Protein AF-A0A401Z1E6-F1 (afdb_monomer_lite)

Foldseek 3Di:
DDDDPPPPPPQADWDWDDDPVIDIHRVVVVVVVVVVVVVVVVVVVVCVVVPVPPPDD

Structure (mmCIF, N/CA/C/O backbone):
data_AF-A0A401Z1E6-F1
#
_entry.id   AF-A0A401Z1E6-F1
#
loop_
_atom_site.group_PDB
_atom_site.id
_atom_site.type_symbol
_atom_sit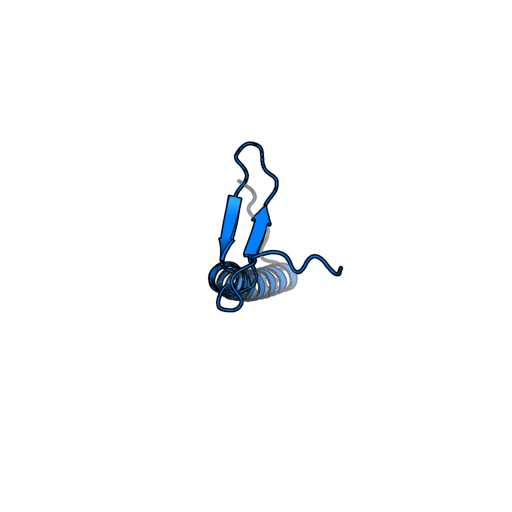e.label_atom_id
_atom_site.label_alt_id
_atom_site.label_comp_id
_atom_site.label_asym_id
_atom_site.label_entity_id
_atom_site.label_seq_id
_atom_site.pdbx_PDB_ins_code
_atom_site.Cartn_x
_atom_site.Cartn_y
_atom_site.Cartn_z
_atom_site.occupancy
_atom_site.B_iso_or_equiv
_atom_site.auth_seq_id
_atom_site.auth_comp_id
_atom_site.auth_asym_id
_atom_site.auth_atom_id
_atom_site.pdbx_PDB_model_num
ATOM 1 N N . MET A 1 1 ? 9.298 16.106 -35.506 1.00 57.44 1 MET A N 1
ATOM 2 C CA . MET A 1 1 ? 9.862 14.963 -34.759 1.00 57.44 1 MET A CA 1
ATOM 3 C C . MET A 1 1 ? 9.153 14.912 -33.423 1.00 57.44 1 MET A C 1
ATOM 5 O O . MET A 1 1 ? 9.161 15.924 -32.737 1.00 57.44 1 MET A O 1
ATOM 9 N N . ALA A 1 2 ? 8.479 13.807 -33.111 1.00 70.38 2 ALA A N 1
ATOM 10 C CA . ALA A 1 2 ? 7.935 13.583 -31.775 1.00 70.38 2 ALA A CA 1
ATOM 11 C C . ALA A 1 2 ? 9.039 12.931 -30.933 1.00 70.38 2 ALA A C 1
ATOM 13 O O . ALA A 1 2 ? 9.623 11.939 -31.365 1.00 70.38 2 ALA A O 1
ATOM 14 N N . PHE A 1 3 ? 9.369 13.539 -29.797 1.00 60.94 3 PHE A N 1
ATOM 15 C CA . PHE A 1 3 ? 10.310 12.989 -28.829 1.00 60.94 3 PHE A CA 1
ATOM 16 C C . PHE A 1 3 ? 9.546 11.960 -27.996 1.00 60.94 3 PHE A C 1
ATOM 18 O O . PHE A 1 3 ? 8.695 12.334 -27.191 1.00 60.94 3 PHE A O 1
ATOM 25 N N . VAL A 1 4 ? 9.777 10.678 -28.265 1.00 67.94 4 VAL A N 1
ATOM 26 C CA . VAL A 1 4 ? 9.310 9.600 -27.393 1.00 67.94 4 VAL A CA 1
ATOM 27 C C . VAL A 1 4 ? 10.386 9.462 -26.318 1.00 67.94 4 VAL A C 1
ATOM 29 O O . VAL A 1 4 ? 11.529 9.204 -26.690 1.00 67.94 4 VAL A O 1
ATOM 32 N N 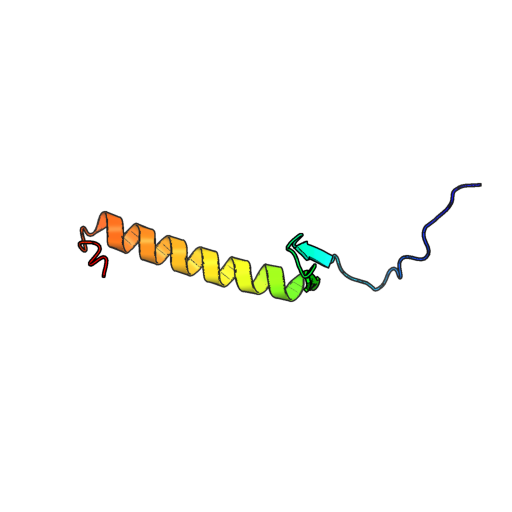. PRO A 1 5 ? 10.087 9.722 -25.035 1.00 69.94 5 PRO A N 1
ATOM 33 C CA . PRO A 1 5 ? 11.076 9.531 -23.983 1.00 69.94 5 PRO A CA 1
ATOM 34 C C . PRO A 1 5 ? 11.519 8.063 -23.964 1.00 69.94 5 PRO A C 1
ATOM 36 O O . PRO A 1 5 ? 10.683 7.179 -24.144 1.00 69.94 5 PRO A O 1
ATOM 39 N N . ASP A 1 6 ? 12.814 7.813 -23.738 1.00 64.19 6 ASP A N 1
ATOM 40 C CA . ASP A 1 6 ? 13.425 6.479 -23.572 1.00 64.19 6 ASP A CA 1
ATOM 41 C C . ASP A 1 6 ? 12.957 5.767 -22.283 1.00 64.19 6 ASP A C 1
ATOM 43 O O . ASP A 1 6 ? 13.717 5.050 -21.632 1.00 64.19 6 ASP A O 1
ATOM 47 N N . GLU A 1 7 ? 11.724 6.022 -21.847 1.00 69.56 7 GLU A N 1
ATOM 48 C CA . GLU A 1 7 ? 11.126 5.308 -20.734 1.00 69.56 7 GLU A CA 1
ATOM 49 C C . GLU A 1 7 ? 10.903 3.866 -21.192 1.00 69.56 7 GLU A C 1
ATOM 51 O O . GLU A 1 7 ? 10.190 3.604 -22.162 1.00 69.56 7 GLU A O 1
ATOM 56 N N . ASP A 1 8 ? 11.619 2.947 -20.550 1.00 73.19 8 ASP A N 1
ATOM 57 C CA . ASP A 1 8 ? 11.595 1.529 -20.878 1.00 73.19 8 ASP A CA 1
ATOM 58 C C . ASP A 1 8 ? 10.147 1.011 -20.761 1.00 73.19 8 ASP A C 1
ATOM 60 O O . ASP A 1 8 ? 9.540 1.139 -19.695 1.00 73.19 8 ASP A O 1
ATOM 64 N N . PRO A 1 9 ? 9.562 0.474 -21.849 1.00 69.19 9 PRO A N 1
ATOM 65 C CA . PRO A 1 9 ? 8.156 0.081 -21.890 1.00 69.19 9 PRO A CA 1
ATOM 66 C C . PRO A 1 9 ? 7.828 -1.099 -20.966 1.00 69.19 9 PRO A C 1
ATOM 68 O O . PRO A 1 9 ? 6.648 -1.338 -20.703 1.00 69.19 9 PRO A O 1
ATOM 71 N N . ASP A 1 10 ? 8.840 -1.824 -20.479 1.00 73.06 10 ASP A N 1
ATOM 72 C CA . ASP A 1 10 ? 8.674 -2.892 -19.493 1.00 73.06 10 ASP A CA 1
ATOM 73 C C . ASP A 1 10 ? 8.642 -2.352 -18.046 1.00 73.06 10 ASP A C 1
ATOM 75 O O . ASP A 1 10 ? 8.300 -3.089 -17.114 1.00 73.06 10 ASP A O 1
ATOM 79 N N . LEU A 1 11 ? 8.963 -1.068 -17.825 1.00 70.25 11 LEU A N 1
ATOM 80 C CA . LEU A 1 11 ? 8.856 -0.444 -16.506 1.00 70.25 11 LEU A CA 1
ATOM 81 C C . LEU A 1 11 ? 7.390 -0.195 -16.149 1.00 70.25 11 LEU A C 1
ATOM 83 O O . LEU A 1 11 ? 6.675 0.577 -16.787 1.00 70.25 11 LEU A O 1
ATOM 87 N N . GLY A 1 12 ? 6.953 -0.816 -15.055 1.00 71.19 12 GLY A N 1
ATOM 88 C CA . GLY A 1 12 ? 5.669 -0.507 -14.441 1.00 71.19 12 GLY A CA 1
ATOM 89 C C . GLY A 1 12 ? 5.612 0.927 -13.888 1.00 71.19 12 GLY A C 1
ATOM 90 O O . GLY A 1 12 ? 6.649 1.574 -13.696 1.00 71.19 12 GLY A O 1
ATOM 91 N N . PRO A 1 13 ? 4.406 1.434 -13.571 1.00 79.38 13 PRO A N 1
ATOM 92 C CA . PRO A 1 13 ? 4.242 2.743 -12.950 1.00 79.38 13 PRO A CA 1
ATOM 93 C C . PRO A 1 13 ? 5.083 2.868 -11.670 1.00 79.38 13 PRO A C 1
ATOM 95 O O . PRO A 1 13 ? 5.219 1.916 -10.900 1.00 79.38 13 PRO A O 1
ATOM 98 N N . ARG A 1 14 ? 5.626 4.060 -11.411 1.00 82.75 14 ARG A N 1
ATOM 99 C CA . ARG A 1 14 ? 6.365 4.363 -10.176 1.00 82.75 14 ARG A CA 1
ATOM 100 C C . ARG A 1 14 ? 5.682 5.482 -9.415 1.00 82.75 14 ARG A C 1
ATOM 102 O O . ARG A 1 14 ? 5.201 6.446 -10.008 1.00 82.75 14 ARG A O 1
ATOM 109 N N . VAL A 1 15 ? 5.644 5.352 -8.094 1.00 83.25 15 VAL A N 1
ATOM 110 C CA . VAL A 1 15 ? 5.049 6.352 -7.210 1.00 83.25 15 VAL A CA 1
ATOM 111 C C . VAL A 1 15 ? 6.156 7.158 -6.557 1.00 83.25 15 VAL A C 1
ATOM 113 O O . VAL A 1 15 ? 7.015 6.607 -5.872 1.00 83.25 15 VAL A O 1
ATOM 116 N N . HIS A 1 16 ? 6.122 8.468 -6.776 1.00 85.88 16 HIS A N 1
ATOM 117 C CA . HIS A 1 16 ? 7.075 9.404 -6.198 1.00 85.88 16 HIS A CA 1
ATOM 118 C C . HIS A 1 16 ? 6.482 10.025 -4.935 1.00 85.88 16 HIS A C 1
ATOM 120 O O . HIS A 1 16 ? 5.415 10.639 -4.969 1.00 85.88 16 HIS A O 1
ATOM 126 N N . ILE A 1 17 ? 7.185 9.865 -3.817 1.00 83.75 17 ILE A N 1
ATOM 127 C CA . ILE A 1 17 ? 6.880 10.531 -2.555 1.00 83.75 17 ILE A CA 1
ATOM 128 C C . ILE A 1 17 ? 7.899 11.651 -2.390 1.00 83.75 17 ILE A C 1
ATOM 130 O O . ILE A 1 17 ? 9.068 11.418 -2.076 1.00 83.75 17 ILE A O 1
ATOM 134 N N . HIS A 1 18 ? 7.439 12.880 -2.602 1.00 82.38 18 HIS A N 1
ATOM 135 C CA . HIS A 1 18 ? 8.249 14.071 -2.390 1.00 82.38 18 HIS A CA 1
ATOM 136 C C . HIS A 1 18 ? 8.364 14.354 -0.886 1.00 82.38 18 HIS A C 1
ATOM 138 O O . HIS A 1 18 ? 7.547 15.062 -0.299 1.00 82.38 18 HIS A O 1
ATOM 144 N N . SER A 1 19 ? 9.376 13.754 -0.263 1.00 78.38 19 SER A N 1
ATOM 145 C CA . SER A 1 19 ? 9.877 14.091 1.071 1.00 78.38 19 SER A CA 1
ATOM 146 C C . SER A 1 19 ? 11.231 14.807 0.943 1.00 78.38 19 SER A C 1
ATOM 148 O O . SER A 1 19 ? 11.700 15.066 -0.166 1.00 78.38 19 SER A O 1
ATOM 150 N N . HIS A 1 20 ? 11.878 15.126 2.067 1.00 79.75 20 HIS A N 1
ATOM 151 C CA . HIS A 1 20 ? 13.247 15.654 2.048 1.00 79.75 20 HIS A CA 1
ATOM 152 C C . HIS A 1 20 ? 14.245 14.696 1.367 1.00 79.75 20 HIS A C 1
ATOM 154 O O . HIS A 1 20 ? 15.208 15.159 0.763 1.00 79.75 20 HIS A O 1
ATOM 160 N N . ASP A 1 21 ? 13.965 13.391 1.406 1.00 79.12 21 ASP A N 1
ATOM 161 C CA . ASP A 1 21 ? 14.836 12.312 0.929 1.00 79.12 21 ASP A CA 1
ATOM 162 C C . ASP A 1 21 ? 14.279 11.577 -0.309 1.00 79.12 21 ASP A C 1
ATOM 164 O O . ASP A 1 21 ? 14.646 10.429 -0.523 1.00 79.12 21 ASP A O 1
ATOM 168 N N . GLU A 1 22 ? 13.388 12.216 -1.088 1.00 79.50 22 GLU A N 1
ATOM 169 C CA . GLU A 1 22 ? 12.734 11.715 -2.321 1.00 79.50 22 GLU A CA 1
ATOM 170 C C . GLU A 1 22 ? 12.680 10.178 -2.477 1.00 79.50 22 GLU A C 1
ATOM 172 O O . GLU A 1 22 ? 13.645 9.527 -2.881 1.00 79.50 22 GLU A O 1
ATOM 177 N N . HIS A 1 23 ? 11.506 9.579 -2.259 1.00 84.06 23 HIS A N 1
ATOM 178 C CA . HIS A 1 23 ? 11.344 8.129 -2.400 1.00 84.06 23 HIS A CA 1
ATOM 179 C C . HIS A 1 23 ? 10.600 7.757 -3.679 1.00 84.06 23 HIS A C 1
ATOM 181 O O . HIS A 1 23 ? 9.513 8.270 -3.948 1.00 84.06 23 HIS A O 1
ATOM 187 N N . VAL A 1 24 ? 11.157 6.806 -4.431 1.00 87.62 24 VAL A N 1
ATOM 188 C CA . VAL A 1 24 ? 10.499 6.187 -5.587 1.00 87.62 24 VAL A CA 1
ATOM 189 C C . VAL A 1 24 ? 10.103 4.765 -5.217 1.00 87.62 24 VAL A C 1
ATOM 191 O O . VAL A 1 24 ? 10.961 3.924 -4.952 1.00 87.62 24 VAL A O 1
ATOM 194 N N . ILE A 1 25 ? 8.800 4.504 -5.185 1.00 86.06 25 ILE A N 1
ATOM 195 C CA . ILE A 1 25 ? 8.223 3.228 -4.761 1.00 86.06 25 ILE A CA 1
ATOM 196 C C . ILE A 1 25 ? 7.640 2.505 -5.984 1.00 86.06 25 ILE A C 1
ATOM 198 O O . ILE A 1 25 ? 6.867 3.118 -6.731 1.00 86.06 25 ILE A O 1
ATOM 202 N N . PRO A 1 26 ? 7.972 1.219 -6.206 1.00 90.06 26 PRO A N 1
ATOM 203 C CA . PRO A 1 26 ? 7.313 0.412 -7.228 1.00 90.06 26 PRO A CA 1
ATOM 204 C C . PRO A 1 26 ? 5.807 0.309 -6.978 1.00 90.06 26 PRO A C 1
ATOM 206 O O . PRO A 1 26 ? 5.359 0.213 -5.829 1.00 90.06 26 PRO A O 1
ATOM 209 N N . TYR A 1 27 ? 5.013 0.316 -8.046 1.00 85.94 27 TYR A N 1
ATOM 210 C CA . TYR A 1 27 ? 3.559 0.317 -7.920 1.00 85.94 27 TYR A CA 1
ATOM 211 C C . TYR A 1 27 ? 3.016 -0.913 -7.187 1.00 85.94 27 TYR A C 1
ATOM 213 O O . TYR A 1 27 ? 2.095 -0.757 -6.387 1.00 85.94 27 TYR A O 1
ATOM 221 N N . GLU A 1 28 ? 3.595 -2.105 -7.371 1.00 89.19 28 GLU A N 1
ATOM 222 C CA . GLU A 1 28 ? 3.135 -3.301 -6.654 1.00 89.19 28 GLU A CA 1
ATOM 223 C C . GLU A 1 28 ? 3.242 -3.160 -5.129 1.00 89.19 28 GLU A C 1
ATOM 225 O O . GLU A 1 28 ? 2.364 -3.622 -4.399 1.00 89.19 28 GLU A O 1
ATOM 230 N N . ILE A 1 29 ? 4.267 -2.452 -4.646 1.00 91.12 29 ILE A N 1
ATOM 231 C CA . ILE A 1 29 ? 4.455 -2.192 -3.217 1.00 91.12 29 ILE A CA 1
ATOM 232 C C . ILE A 1 29 ? 3.413 -1.195 -2.718 1.00 91.12 29 ILE A C 1
ATOM 234 O O . ILE A 1 29 ? 2.817 -1.408 -1.662 1.00 91.12 29 ILE A O 1
ATOM 238 N N . MET A 1 30 ? 3.156 -0.133 -3.487 1.00 90.38 30 MET A N 1
ATOM 239 C CA . MET A 1 30 ? 2.102 0.827 -3.155 1.00 90.38 30 MET A CA 1
ATOM 240 C C . MET A 1 30 ? 0.724 0.155 -3.129 1.00 90.38 30 MET A C 1
ATOM 242 O O . MET A 1 30 ? -0.054 0.387 -2.208 1.00 90.38 30 MET A O 1
ATOM 246 N N . HIS A 1 31 ? 0.428 -0.700 -4.110 1.00 91.56 31 HIS A N 1
ATOM 247 C CA . HIS A 1 31 ? -0.835 -1.429 -4.187 1.00 91.56 31 HIS A CA 1
ATOM 248 C C . HIS A 1 31 ? -1.037 -2.320 -2.959 1.00 91.56 31 HIS A C 1
ATOM 250 O O . HIS A 1 31 ? -2.035 -2.174 -2.255 1.00 91.56 31 HIS A O 1
ATOM 256 N N . TRP A 1 32 ? -0.053 -3.172 -2.654 1.00 95.81 32 TRP A N 1
ATOM 257 C CA . TRP A 1 32 ? -0.083 -4.029 -1.468 1.00 95.81 32 TRP A CA 1
ATOM 258 C C . TRP A 1 32 ? -0.259 -3.221 -0.175 1.00 95.81 32 TRP A C 1
ATOM 260 O O . TRP A 1 32 ? -1.051 -3.589 0.694 1.00 95.81 32 TRP A O 1
ATOM 270 N N . PHE A 1 33 ? 0.444 -2.092 -0.048 1.00 94.25 33 PHE A N 1
ATOM 271 C CA . PHE A 1 33 ? 0.332 -1.223 1.120 1.00 94.25 33 PHE A CA 1
ATOM 272 C C . PHE A 1 33 ? -1.083 -0.650 1.277 1.00 94.25 33 PHE A C 1
ATOM 274 O O . PHE A 1 33 ? -1.638 -0.665 2.376 1.00 94.25 33 PHE A O 1
ATOM 281 N N . MET A 1 34 ? -1.699 -0.197 0.183 1.00 95.31 34 MET A N 1
ATOM 282 C CA . MET A 1 34 ? -3.062 0.341 0.202 1.00 95.31 34 MET A CA 1
ATOM 283 C C . MET A 1 34 ? -4.105 -0.705 0.614 1.00 95.31 34 MET A C 1
ATOM 285 O O . MET A 1 34 ? -5.065 -0.357 1.302 1.00 95.31 34 MET A O 1
ATOM 289 N N . GLU A 1 35 ? -3.905 -1.980 0.272 1.00 96.88 35 GLU A N 1
ATOM 290 C CA . GLU A 1 35 ? -4.765 -3.074 0.746 1.00 96.88 35 GLU A CA 1
ATOM 291 C C . GLU A 1 35 ? -4.694 -3.231 2.273 1.00 96.88 35 GLU A C 1
ATOM 293 O O . GLU A 1 35 ? -5.725 -3.374 2.933 1.00 96.88 35 GLU A O 1
ATOM 298 N N . GLN A 1 36 ? -3.495 -3.127 2.857 1.00 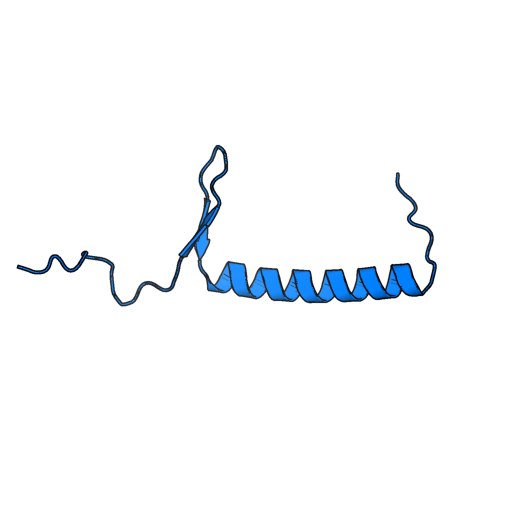96.88 36 GLN A N 1
ATOM 299 C CA . GLN A 1 36 ? -3.323 -3.154 4.316 1.00 96.88 36 GLN A CA 1
ATOM 300 C C . GLN A 1 36 ? -3.946 -1.923 4.990 1.00 96.88 36 GLN A C 1
ATOM 302 O O . GLN A 1 36 ? -4.567 -2.036 6.046 1.00 96.88 36 GLN A O 1
ATOM 307 N N . VAL A 1 37 ? -3.804 -0.736 4.388 1.00 96.69 37 VAL A N 1
ATOM 308 C CA . VAL A 1 37 ? -4.427 0.497 4.899 1.00 96.69 37 VAL A CA 1
ATOM 309 C C . VAL A 1 37 ? -5.949 0.379 4.894 1.00 96.69 37 VAL A C 1
ATOM 311 O O . VAL A 1 37 ? -6.582 0.760 5.876 1.00 96.69 37 VAL A O 1
ATOM 314 N N . ALA A 1 38 ? -6.542 -0.174 3.834 1.00 96.50 38 ALA A N 1
ATOM 315 C CA . ALA A 1 38 ? -7.987 -0.364 3.749 1.00 96.50 38 ALA A CA 1
ATOM 316 C C . ALA A 1 38 ? -8.517 -1.268 4.877 1.00 96.50 38 ALA A C 1
ATOM 318 O O . ALA A 1 38 ? -9.494 -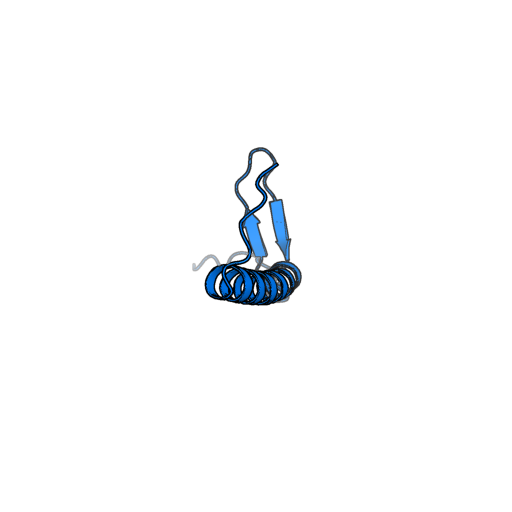0.909 5.535 1.00 96.50 38 ALA A O 1
ATOM 319 N N . ASP A 1 39 ? -7.844 -2.391 5.147 1.00 95.75 39 ASP A N 1
ATOM 320 C CA . ASP A 1 39 ? -8.183 -3.287 6.262 1.00 95.75 39 ASP A CA 1
ATOM 321 C C . ASP A 1 39 ? -8.051 -2.585 7.627 1.00 95.75 39 ASP A C 1
ATOM 323 O O . ASP A 1 39 ? -8.947 -2.685 8.468 1.00 95.75 39 ASP A O 1
ATOM 327 N N . GLN A 1 40 ? -6.992 -1.798 7.841 1.00 95.50 40 GLN A N 1
ATOM 328 C CA . GLN A 1 40 ? -6.827 -1.044 9.088 1.00 95.50 40 GLN A CA 1
ATOM 329 C C . GLN A 1 40 ? -7.890 0.041 9.280 1.00 95.50 40 GLN A C 1
ATOM 331 O O . GLN A 1 40 ? -8.406 0.197 10.387 1.00 95.50 40 GLN A O 1
ATOM 336 N N . VAL A 1 41 ? -8.239 0.779 8.223 1.00 96.06 41 VAL A N 1
ATOM 337 C CA . VAL A 1 41 ? -9.300 1.796 8.275 1.00 96.06 41 VAL A CA 1
ATOM 338 C C . VAL A 1 41 ? -10.639 1.151 8.614 1.00 96.06 41 VAL A C 1
ATOM 340 O O . VAL A 1 41 ? -11.374 1.693 9.439 1.00 96.06 41 VAL A O 1
ATOM 343 N N . ASP A 1 42 ? -10.945 -0.009 8.033 1.00 95.19 42 ASP A N 1
ATOM 344 C CA . ASP A 1 42 ? -12.182 -0.728 8.333 1.00 95.19 42 ASP A CA 1
ATOM 345 C C . ASP A 1 42 ? -12.245 -1.166 9.803 1.00 95.19 42 ASP A C 1
ATOM 347 O O . ASP A 1 42 ? -13.214 -0.858 10.500 1.00 95.19 42 ASP A O 1
ATOM 351 N N . ARG A 1 43 ? -11.169 -1.773 10.322 1.00 92.81 43 ARG A N 1
ATOM 352 C CA . ARG A 1 43 ? -11.068 -2.165 11.741 1.00 92.81 43 ARG A CA 1
ATOM 353 C C . ARG A 1 43 ? -11.185 -0.976 12.686 1.00 92.81 43 ARG A C 1
ATOM 355 O O . ARG A 1 43 ? -11.871 -1.063 13.702 1.00 92.81 43 ARG A O 1
ATOM 362 N N . CYS A 1 44 ? -10.521 0.125 12.351 1.00 92.31 44 CYS A N 1
ATOM 363 C CA . CYS A 1 44 ? -10.558 1.358 13.125 1.00 92.31 44 CYS A CA 1
ATOM 364 C C . CYS A 1 44 ? -11.978 1.934 13.163 1.00 92.31 44 CYS A C 1
ATOM 366 O O . CYS A 1 44 ? -12.503 2.214 14.239 1.00 92.31 44 CYS A O 1
ATOM 368 N N . ARG A 1 45 ? -12.643 2.015 12.002 1.00 92.19 45 ARG A N 1
ATOM 369 C CA . ARG A 1 45 ? -14.042 2.441 11.895 1.00 92.19 45 ARG A CA 1
ATOM 370 C C . ARG A 1 45 ? -14.956 1.584 12.770 1.00 92.19 45 ARG A C 1
ATOM 372 O O . ARG A 1 45 ? -15.717 2.142 13.552 1.00 92.19 45 ARG A O 1
ATOM 379 N N . ILE A 1 46 ? -14.831 0.259 12.692 1.00 91.06 46 ILE A N 1
ATOM 380 C CA . ILE A 1 46 ? -15.613 -0.672 13.515 1.00 91.06 46 ILE A CA 1
ATOM 381 C C . ILE A 1 46 ? -15.347 -0.437 15.011 1.00 91.06 46 ILE A C 1
ATOM 383 O O . ILE A 1 46 ? -16.288 -0.410 15.802 1.00 91.06 46 ILE A O 1
ATOM 387 N N . GLY A 1 47 ? -14.088 -0.231 15.412 1.00 85.50 47 GLY A N 1
ATOM 388 C CA . GLY A 1 47 ? -13.719 0.072 16.800 1.00 85.50 47 GLY A CA 1
ATOM 389 C C . GLY A 1 47 ? -14.328 1.381 17.316 1.00 85.50 47 GLY A C 1
ATOM 390 O O . GLY A 1 47 ? -14.870 1.409 18.424 1.00 85.50 47 GLY A O 1
ATOM 391 N N 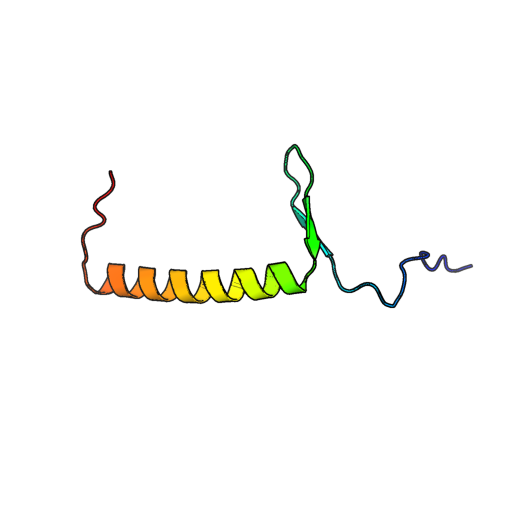. PHE A 1 48 ? -14.313 2.434 16.491 1.00 79.88 48 PHE A N 1
ATOM 392 C CA . PHE A 1 48 ? -1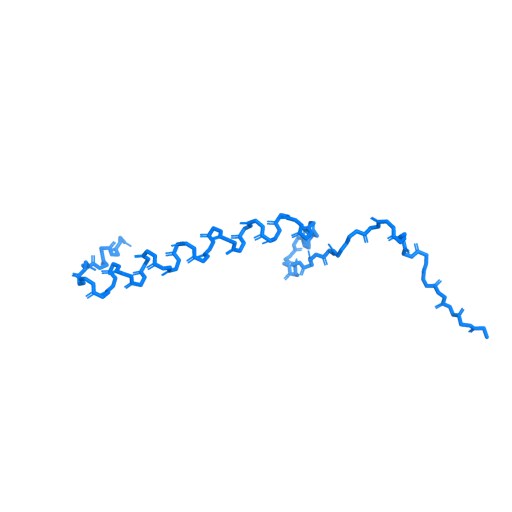4.967 3.713 16.787 1.00 79.88 48 PHE A CA 1
ATOM 393 C C . PHE A 1 48 ? -16.492 3.570 16.908 1.00 79.88 48 PHE A C 1
ATOM 395 O O . PHE A 1 48 ? -17.084 4.091 17.852 1.00 79.88 48 PHE A O 1
ATOM 402 N N . GLU A 1 49 ? -17.137 2.837 15.995 1.00 82.56 49 GLU A N 1
ATOM 403 C CA . GLU A 1 49 ? -18.587 2.579 16.024 1.00 82.56 49 GLU A CA 1
ATOM 404 C C . GLU A 1 49 ? -19.010 1.736 17.237 1.00 82.56 49 GLU A C 1
ATOM 406 O O . GLU A 1 49 ? -20.097 1.927 17.783 1.00 82.56 49 GLU A O 1
ATOM 411 N N . GLN A 1 50 ? -18.143 0.828 17.693 1.00 79.31 50 GLN A N 1
ATOM 412 C CA . GLN A 1 50 ? -18.368 -0.004 18.878 1.00 79.31 50 GLN A CA 1
ATOM 413 C C . GLN A 1 50 ? -18.056 0.717 20.200 1.00 79.31 50 GLN A C 1
ATOM 415 O O . GLN A 1 50 ? -18.228 0.128 21.269 1.00 79.31 50 GLN A O 1
ATOM 420 N N . GLY A 1 51 ? -17.646 1.990 20.155 1.00 63.34 51 GLY A N 1
ATOM 421 C CA . GLY A 1 51 ? -17.410 2.802 21.346 1.00 63.34 51 GLY A CA 1
ATOM 422 C C . GLY A 1 51 ? -16.221 2.335 22.183 1.00 63.34 51 GLY A C 1
ATOM 423 O O . GLY A 1 51 ? -16.217 2.563 23.393 1.00 63.34 51 GLY A O 1
ATOM 424 N N . VAL A 1 52 ? -15.223 1.682 21.573 1.00 61.88 52 VAL A N 1
ATOM 425 C CA . VAL A 1 52 ? -13.940 1.460 22.249 1.00 61.88 52 VAL A CA 1
ATOM 426 C C . VAL A 1 52 ? -13.334 2.845 22.484 1.00 61.88 52 VAL A C 1
ATOM 428 O O . VAL A 1 52 ? -13.061 3.544 21.507 1.00 61.88 52 VAL A O 1
ATOM 431 N N . PRO A 1 53 ? -13.172 3.300 23.740 1.00 58.72 53 PRO A N 1
ATOM 432 C CA . PRO A 1 53 ? -12.548 4.585 23.983 1.00 58.72 53 PRO A CA 1
ATOM 433 C C . PRO A 1 53 ? -11.119 4.515 23.457 1.00 58.72 53 PRO A C 1
ATOM 435 O O . PRO A 1 53 ? -10.364 3.607 23.801 1.00 58.72 53 PRO A O 1
ATOM 438 N N . GLU A 1 54 ? -10.780 5.480 22.612 1.00 60.28 54 GLU A N 1
ATOM 439 C CA . GLU A 1 54 ? -9.418 5.795 22.216 1.00 60.28 54 GLU A CA 1
ATOM 440 C C . GLU A 1 54 ? -8.617 6.052 23.501 1.00 60.28 54 GLU A C 1
ATOM 442 O O . GLU A 1 54 ? -8.655 7.140 24.074 1.00 60.28 54 GLU A O 1
ATOM 447 N N . THR A 1 55 ? -7.946 5.028 24.032 1.00 59.75 55 THR A N 1
ATOM 448 C CA . THR A 1 55 ? -6.861 5.236 24.992 1.00 59.75 55 THR A CA 1
ATOM 449 C C . THR A 1 55 ? -5.713 5.855 24.213 1.00 59.75 55 THR A C 1
ATOM 451 O O . THR A 1 55 ? -4.838 5.152 23.717 1.00 59.75 55 THR A O 1
ATOM 454 N N . ALA A 1 56 ? -5.787 7.173 24.045 1.00 52.31 56 ALA A N 1
ATOM 455 C CA . ALA A 1 56 ? -4.658 8.002 23.676 1.00 52.31 56 ALA A CA 1
ATOM 456 C C . ALA A 1 56 ? -3.669 7.980 24.852 1.00 52.31 56 ALA A C 1
ATOM 458 O O . ALA A 1 56 ? -4.014 8.407 25.958 1.00 52.31 56 ALA A O 1
ATOM 459 N N . GLU A 1 57 ? -2.487 7.407 24.621 1.00 50.16 57 GLU A N 1
ATOM 460 C CA . GLU A 1 57 ? -1.300 7.601 25.467 1.00 50.16 57 GLU A CA 1
ATOM 461 C C . GLU A 1 57 ? -0.726 9.012 25.288 1.00 50.16 57 GLU A C 1
ATOM 463 O O . GLU A 1 57 ? -0.680 9.493 24.130 1.00 50.16 57 GLU A O 1
#

Secondary structure (DSSP, 8-state):
--------TTPPPEEEE-STT-EEEEHHHHHHHHHHHHHHHHHHHHHHHTT------

pLDDT: mean 80.43, std 13.01, range [50.16, 96.88]

Organism: NCBI:txid516124

Sequence (57 aa):
MAFVPDEDPDLGPRVHIHSHDEHVIPYEIMHWFMEQVADQVDRCRIGFEQGVPETAE

Radius of gyration: 19.17 Å; chains: 1; bounding box: 33×20×60 Å